Protein AF-A0A915D1R7-F1 (afdb_monomer_lite)

Sequence (169 aa):
MPVKWDIVVLTAGNLKQKKALELQISAEHKQHFKEHYVIRDQPPGVKIGSGGATLNALSFLHNIYGDVLFEKKILVLHSGGYSQRLPHVAALGKLFMLMPSGKTLFEHKLQSYRARVRCKHSPGHGVYVLNDDLKLEMVLQKPSLKLLQERARRPMEKFCASCVPTAIF

Foldseek 3Di:
DQDAFAEEEEEAAADLLLVLVVVVCVPDPCVRYPYYHYHYDPPHPDDLPQVSSVVSVVVVVCVVQPPCQLQGRYEYEYLDPQPPVCVVCSNNTQQQDQDPVRHGVVVVLSVVVSVVQCDDADRGGFYWYQDPVRDIDTDDHDHDPVVVVVVVPDPDDDDPPVPDPPPDD

pLDDT: mean 72.99, std 17.15, range [29.88, 94.5]

Structure (mmCIF, N/CA/C/O backbone):
data_AF-A0A915D1R7-F1
#
_entry.id   AF-A0A915D1R7-F1
#
loop_
_atom_site.group_PDB
_atom_site.id
_atom_site.type_symbol
_atom_site.label_atom_id
_atom_site.label_alt_id
_atom_site.label_comp_id
_atom_site.label_asym_id
_atom_site.label_entity_id
_atom_site.label_seq_id
_atom_site.pdbx_PDB_ins_code
_atom_site.Cartn_x
_atom_site.Cartn_y
_atom_site.Cartn_z
_atom_site.occupancy
_atom_site.B_iso_or_equiv
_atom_site.auth_seq_id
_atom_site.auth_comp_id
_atom_site.auth_asym_id
_atom_site.auth_atom_id
_atom_site.pdbx_PDB_model_num
ATOM 1 N N . MET A 1 1 ? -18.730 10.191 9.175 1.00 40.72 1 MET A N 1
ATOM 2 C CA . MET A 1 1 ? -18.090 8.864 9.354 1.00 40.72 1 MET A CA 1
ATOM 3 C C . MET A 1 1 ? -16.618 8.949 8.973 1.00 40.72 1 MET A C 1
ATOM 5 O O . MET A 1 1 ? -16.315 9.708 8.055 1.00 40.72 1 MET A O 1
ATOM 9 N N . PRO A 1 2 ? -15.692 8.251 9.656 1.00 55.09 2 PRO A N 1
ATOM 10 C CA . PRO A 1 2 ? -14.277 8.328 9.312 1.00 55.09 2 PRO A CA 1
ATOM 11 C C . PRO A 1 2 ? -14.052 7.795 7.893 1.00 55.09 2 PRO A C 1
ATOM 13 O O . PRO A 1 2 ? -14.521 6.718 7.530 1.00 55.09 2 PRO A O 1
ATOM 16 N N . VAL A 1 3 ? -13.351 8.581 7.083 1.00 64.81 3 VAL A N 1
ATOM 17 C CA . VAL A 1 3 ? -13.099 8.302 5.668 1.00 64.81 3 VAL A CA 1
ATOM 18 C C . VAL A 1 3 ? -12.292 7.002 5.530 1.00 64.81 3 VAL A C 1
ATOM 20 O O . VAL A 1 3 ? -11.174 6.906 6.040 1.00 64.81 3 VAL A O 1
ATOM 23 N N . LYS A 1 4 ? -12.850 5.990 4.849 1.00 80.56 4 LYS A N 1
ATOM 24 C CA . LYS A 1 4 ? -12.126 4.750 4.519 1.00 80.56 4 LYS A CA 1
ATOM 25 C C . LYS A 1 4 ? -11.160 4.959 3.352 1.00 80.56 4 LYS A C 1
ATOM 27 O O . LYS A 1 4 ? -11.398 5.812 2.493 1.00 80.56 4 LYS A O 1
ATOM 32 N N . TRP A 1 5 ? -10.080 4.183 3.340 1.00 87.00 5 TRP A N 1
ATOM 33 C CA . TRP A 1 5 ? -9.264 4.015 2.141 1.00 87.00 5 TRP A CA 1
ATOM 34 C C . TRP A 1 5 ? -10.080 3.238 1.110 1.00 87.00 5 TRP A C 1
ATOM 36 O O . TRP A 1 5 ? -10.814 2.320 1.479 1.00 87.00 5 TRP A O 1
ATOM 46 N N . ASP A 1 6 ? -10.003 3.621 -0.158 1.00 90.06 6 ASP A N 1
ATOM 47 C CA . ASP A 1 6 ? -10.685 2.855 -1.199 1.00 90.06 6 ASP A CA 1
ATOM 48 C C . ASP A 1 6 ? -9.862 1.606 -1.512 1.00 90.06 6 ASP A C 1
ATOM 50 O O . ASP A 1 6 ? -10.408 0.508 -1.517 1.00 90.06 6 ASP A O 1
ATOM 54 N N . ILE A 1 7 ? -8.541 1.766 -1.635 1.00 91.88 7 ILE A N 1
ATOM 55 C CA . ILE A 1 7 ? -7.609 0.667 -1.886 1.00 91.88 7 ILE A CA 1
ATOM 56 C C . ILE A 1 7 ? -6.408 0.780 -0.942 1.00 91.88 7 ILE A C 1
ATOM 58 O O . ILE A 1 7 ? -5.844 1.862 -0.762 1.00 91.88 7 ILE A O 1
ATOM 62 N N . VAL A 1 8 ? -5.989 -0.346 -0.365 1.00 91.81 8 VAL A N 1
ATOM 63 C CA . VAL A 1 8 ? -4.689 -0.483 0.308 1.00 91.81 8 VAL A CA 1
ATOM 64 C C . VAL A 1 8 ? -3.840 -1.504 -0.440 1.00 91.81 8 VAL A C 1
ATOM 66 O O . VAL A 1 8 ? -4.261 -2.636 -0.655 1.00 91.81 8 VAL A O 1
ATOM 69 N N . VAL A 1 9 ? -2.627 -1.120 -0.819 1.00 92.81 9 VAL A N 1
ATOM 70 C CA . VAL A 1 9 ? -1.665 -2.011 -1.465 1.00 92.81 9 VAL A CA 1
ATOM 71 C C . VAL A 1 9 ? -0.515 -2.292 -0.517 1.00 92.81 9 VAL A C 1
ATOM 73 O O . VAL A 1 9 ? 0.083 -1.365 0.022 1.00 92.81 9 VAL A O 1
ATOM 76 N N . LEU A 1 10 ? -0.172 -3.566 -0.361 1.00 91.00 10 LEU A N 1
ATOM 77 C CA . LEU A 1 10 ? 1.082 -3.996 0.242 1.00 91.00 10 LEU A CA 1
ATOM 78 C C . LEU A 1 10 ? 2.029 -4.454 -0.868 1.00 91.00 10 LEU A C 1
ATOM 80 O O . LEU A 1 10 ? 1.656 -5.296 -1.684 1.00 91.00 10 LEU A O 1
ATOM 84 N N . THR A 1 11 ? 3.251 -3.930 -0.915 1.00 90.00 11 THR A N 1
ATOM 85 C CA . THR A 1 11 ? 4.273 -4.481 -1.822 1.00 90.00 11 THR A CA 1
ATOM 86 C C . THR A 1 11 ? 5.025 -5.617 -1.135 1.00 90.00 11 THR A C 1
ATOM 88 O O . THR A 1 11 ? 5.122 -5.625 0.088 1.00 90.00 11 THR A O 1
ATOM 91 N N . ALA A 1 12 ? 5.537 -6.586 -1.894 1.00 88.38 12 ALA A N 1
ATOM 92 C CA . ALA A 1 12 ? 6.255 -7.744 -1.368 1.00 88.38 12 ALA A CA 1
ATOM 93 C C . ALA A 1 12 ? 7.478 -8.081 -2.231 1.00 88.38 12 ALA A C 1
ATOM 95 O O . ALA A 1 12 ? 7.377 -8.187 -3.448 1.00 88.38 12 ALA A O 1
ATOM 96 N N . GLY A 1 13 ? 8.622 -8.360 -1.614 1.00 84.31 13 GLY A N 1
ATOM 97 C CA . GLY A 1 13 ? 9.851 -8.693 -2.342 1.00 84.31 13 GLY A CA 1
ATOM 98 C C . GLY A 1 13 ? 9.878 -10.111 -2.922 1.00 84.31 13 GLY A C 1
ATOM 99 O O . GLY A 1 13 ? 10.651 -10.400 -3.831 1.00 84.31 13 GLY A O 1
ATOM 100 N N . ASN A 1 14 ? 9.064 -11.041 -2.407 1.00 85.31 14 ASN A N 1
ATOM 101 C CA . ASN A 1 14 ? 9.031 -12.423 -2.896 1.00 85.31 14 ASN A CA 1
ATOM 102 C C . ASN A 1 14 ? 7.655 -13.094 -2.713 1.00 85.31 14 ASN A C 1
ATOM 104 O O . ASN A 1 14 ? 6.749 -12.550 -2.082 1.00 85.31 14 ASN A O 1
ATOM 108 N N . LEU A 1 15 ? 7.495 -14.300 -3.275 1.00 87.94 15 LEU A N 1
ATOM 109 C CA . LEU A 1 15 ? 6.222 -15.033 -3.245 1.00 87.94 15 LEU A CA 1
ATOM 110 C C . LEU A 1 15 ? 5.825 -15.503 -1.838 1.00 87.94 15 LEU A 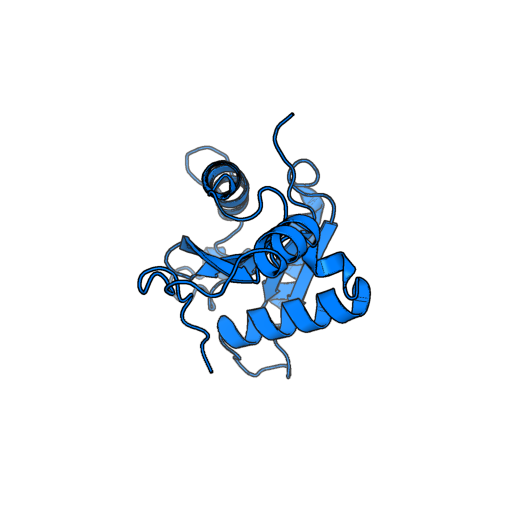C 1
ATOM 112 O O . LEU A 1 15 ? 4.642 -15.487 -1.512 1.00 87.94 15 LEU A O 1
ATOM 116 N N . LYS A 1 16 ? 6.790 -15.915 -1.006 1.00 85.56 16 LYS A N 1
ATOM 117 C CA . LYS A 1 16 ? 6.517 -16.343 0.375 1.00 85.56 16 LYS A CA 1
ATOM 118 C C . LYS A 1 16 ? 5.982 -15.170 1.200 1.00 85.56 16 LYS A C 1
ATOM 120 O O . LYS A 1 16 ? 4.961 -15.307 1.861 1.00 85.56 16 LYS A O 1
ATOM 125 N N . GLN A 1 17 ? 6.625 -14.008 1.085 1.00 84.69 17 GLN A N 1
ATOM 126 C CA . GLN A 1 17 ? 6.204 -12.774 1.742 1.00 84.69 17 GLN A CA 1
ATOM 127 C C . GLN A 1 17 ? 4.832 -12.320 1.241 1.00 84.69 17 GLN A C 1
ATOM 129 O O . GLN A 1 17 ? 3.983 -11.986 2.057 1.00 84.69 17 GLN A O 1
ATOM 134 N N . LYS A 1 18 ? 4.586 -12.366 -0.077 1.00 89.06 18 LYS A N 1
ATOM 135 C CA . LYS A 1 18 ? 3.269 -12.052 -0.643 1.00 89.06 18 LYS A CA 1
ATOM 136 C C . LYS A 1 18 ? 2.164 -12.883 0.022 1.00 89.06 18 LYS A C 1
ATOM 138 O O . LYS A 1 18 ? 1.228 -12.306 0.560 1.00 89.06 18 LYS A O 1
ATOM 143 N N . LYS A 1 19 ? 2.316 -14.211 0.051 1.00 89.25 19 LYS A N 1
ATOM 144 C CA . LYS A 1 19 ? 1.326 -15.123 0.651 1.00 89.25 19 LYS A CA 1
ATOM 145 C C . LYS A 1 19 ? 1.089 -14.842 2.138 1.00 89.25 19 LYS A C 1
ATOM 147 O O . LYS A 1 19 ? -0.050 -14.858 2.588 1.00 89.25 19 LYS A O 1
ATOM 152 N N . ALA A 1 20 ? 2.152 -14.570 2.897 1.00 86.56 20 ALA A N 1
ATOM 153 C CA . ALA A 1 20 ? 2.035 -14.240 4.317 1.00 86.56 20 ALA A CA 1
ATOM 154 C C . ALA A 1 20 ? 1.247 -12.937 4.541 1.00 86.56 20 ALA A C 1
ATOM 156 O O . ALA A 1 20 ? 0.326 -12.906 5.355 1.00 86.56 20 ALA A O 1
ATOM 157 N N . LEU A 1 21 ? 1.561 -11.890 3.771 1.00 87.25 21 LEU A N 1
ATOM 158 C CA . LEU A 1 21 ? 0.868 -10.604 3.853 1.00 87.25 21 LEU A CA 1
ATOM 159 C C . LEU A 1 21 ? -0.604 -10.720 3.433 1.00 87.25 21 LEU A C 1
ATOM 161 O O . LEU A 1 21 ? -1.445 -10.087 4.063 1.00 87.25 21 LEU A O 1
ATOM 165 N N . GLU A 1 22 ? -0.921 -11.525 2.410 1.00 90.00 22 GLU A N 1
ATOM 166 C CA . GLU A 1 22 ? -2.303 -11.791 1.969 1.00 90.00 22 GLU A CA 1
ATOM 167 C C . GLU A 1 22 ? -3.140 -12.416 3.090 1.00 90.00 22 GLU A C 1
ATOM 169 O O . GLU A 1 22 ? -4.258 -11.970 3.351 1.00 90.00 22 GLU A O 1
ATOM 174 N N . LEU A 1 23 ? -2.582 -13.397 3.805 1.00 88.06 23 LEU A N 1
ATOM 175 C CA . LEU A 1 23 ? -3.256 -14.013 4.948 1.00 88.06 23 LEU A CA 1
ATOM 176 C C . LEU A 1 23 ? -3.510 -12.989 6.062 1.00 88.06 23 LEU A C 1
ATOM 178 O O . LEU A 1 23 ? -4.640 -12.870 6.533 1.00 88.06 23 LEU A O 1
ATOM 182 N N . GLN A 1 24 ? -2.502 -12.196 6.429 1.00 86.00 24 GLN A N 1
ATOM 183 C CA . GLN A 1 24 ? -2.615 -11.214 7.515 1.00 86.00 24 GLN A CA 1
ATOM 184 C C . GLN A 1 24 ? -3.623 -10.098 7.215 1.00 86.00 24 GLN A C 1
ATOM 186 O O . GLN A 1 24 ? -4.494 -9.809 8.035 1.00 86.00 24 GLN A O 1
ATOM 191 N N . ILE A 1 25 ? -3.556 -9.483 6.028 1.00 86.56 25 ILE A N 1
ATOM 192 C CA . ILE A 1 25 ? -4.454 -8.371 5.684 1.00 86.56 25 ILE A CA 1
ATOM 193 C C . ILE A 1 25 ? -5.919 -8.819 5.576 1.00 86.56 25 ILE A C 1
ATOM 195 O O . ILE A 1 25 ? -6.826 -8.035 5.872 1.00 86.56 25 ILE A O 1
ATOM 199 N N . SER A 1 26 ? -6.153 -10.080 5.195 1.00 83.81 26 SER A N 1
ATOM 200 C CA . SER A 1 26 ? -7.495 -10.652 5.076 1.00 83.81 26 SER A CA 1
ATOM 201 C C . SER A 1 26 ? -8.174 -10.900 6.430 1.00 83.81 26 SER A C 1
ATOM 203 O O . SER A 1 26 ? -9.401 -10.788 6.519 1.00 83.81 26 SER A O 1
ATOM 205 N N . ALA A 1 27 ? -7.386 -11.187 7.473 1.00 76.81 27 ALA A N 1
ATOM 206 C CA . ALA A 1 27 ? -7.875 -11.636 8.771 1.00 76.81 27 ALA A CA 1
ATOM 207 C C . ALA A 1 27 ? -8.425 -10.503 9.658 1.00 76.81 27 ALA A C 1
ATOM 209 O O . ALA A 1 27 ? -9.390 -10.721 10.384 1.00 76.81 27 ALA A O 1
ATOM 210 N N . GLU A 1 28 ? -7.868 -9.288 9.596 1.00 64.81 28 GLU A N 1
ATOM 211 C CA . GLU A 1 28 ? -8.022 -8.347 10.722 1.00 64.81 28 GLU A CA 1
ATOM 212 C C . GLU A 1 28 ? -8.580 -6.948 10.372 1.00 64.81 28 GLU A C 1
ATOM 214 O O . GLU A 1 28 ? -8.851 -6.152 11.273 1.00 64.81 28 GLU A O 1
ATOM 219 N N . HIS A 1 29 ? -8.770 -6.577 9.094 1.00 68.31 29 HIS A N 1
ATOM 220 C CA . HIS A 1 29 ? -8.728 -5.134 8.765 1.00 68.31 29 HIS A CA 1
ATOM 221 C C . HIS A 1 29 ? -9.792 -4.558 7.805 1.00 68.31 29 HIS A C 1
ATOM 223 O O . HIS A 1 29 ? -9.672 -3.406 7.371 1.00 68.31 29 HIS A O 1
ATOM 229 N N . LYS A 1 30 ? -10.908 -5.261 7.555 1.00 66.94 30 LYS A N 1
ATOM 230 C CA . LYS A 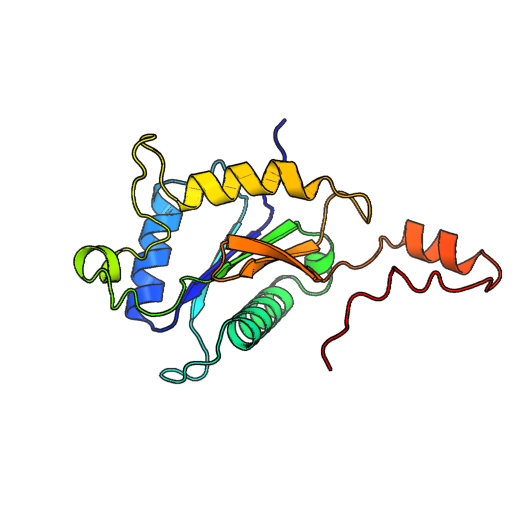1 30 ? -11.992 -4.812 6.636 1.00 66.94 30 LYS A CA 1
ATOM 231 C C . LYS A 1 30 ? -12.687 -3.495 7.034 1.00 66.94 30 LYS A C 1
ATOM 233 O O . LYS A 1 30 ? -13.371 -2.854 6.234 1.00 66.94 30 LYS A O 1
ATOM 238 N N . GLN A 1 31 ? -12.522 -3.043 8.276 1.00 76.38 31 GLN A N 1
ATOM 239 C CA . GLN A 1 31 ? -13.069 -1.759 8.722 1.00 76.38 31 GLN A CA 1
ATOM 240 C C . GLN A 1 31 ? -12.276 -0.540 8.207 1.00 76.38 31 GLN A C 1
ATOM 242 O O . GLN A 1 31 ? -12.802 0.579 8.196 1.00 76.38 31 GLN A O 1
ATOM 247 N N . HIS A 1 32 ? -11.035 -0.721 7.738 1.00 81.00 32 HIS A N 1
ATOM 248 C CA . HIS A 1 32 ? -10.152 0.395 7.388 1.00 81.00 32 HIS A CA 1
ATOM 249 C C . HIS A 1 32 ? -10.096 0.749 5.893 1.00 81.00 32 HIS A C 1
ATOM 251 O O . HIS A 1 32 ? -9.853 1.914 5.543 1.00 81.00 32 HIS A O 1
ATOM 257 N N . PHE A 1 33 ? -10.388 -0.205 5.020 1.00 88.19 33 PHE A N 1
ATOM 258 C CA . PHE A 1 33 ? -10.340 -0.049 3.569 1.00 88.19 33 PHE A CA 1
ATOM 259 C C . PHE A 1 33 ? -11.475 -0.833 2.900 1.00 88.19 33 PHE A C 1
ATOM 261 O O . PHE A 1 33 ? -12.087 -1.680 3.548 1.00 88.19 33 PHE A O 1
ATOM 268 N N . LYS A 1 34 ? -11.798 -0.517 1.640 1.00 89.56 34 LYS A N 1
ATOM 269 C CA . LYS A 1 34 ? -12.796 -1.270 0.860 1.00 89.56 34 LYS A CA 1
ATOM 270 C C . LYS A 1 34 ? -12.155 -2.476 0.177 1.00 89.56 34 LYS A C 1
ATOM 272 O O . LYS A 1 34 ? -12.642 -3.589 0.328 1.00 89.56 34 LYS A O 1
ATOM 277 N N . GLU A 1 35 ? -11.039 -2.246 -0.506 1.00 91.69 35 GLU A N 1
ATOM 278 C CA . GLU A 1 35 ? -10.314 -3.258 -1.273 1.00 91.69 35 GLU A CA 1
ATOM 279 C C . GLU A 1 35 ? -8.835 -3.277 -0.872 1.00 91.69 35 GLU A C 1
ATOM 281 O O . GLU A 1 35 ? -8.298 -2.288 -0.356 1.00 91.69 35 GLU A O 1
ATOM 286 N N . HIS A 1 36 ? -8.172 -4.415 -1.076 1.00 93.12 36 HIS A N 1
ATOM 287 C CA . HIS A 1 36 ? -6.748 -4.551 -0.805 1.00 93.12 36 HIS A CA 1
ATOM 288 C C . HIS A 1 36 ? -6.057 -5.471 -1.803 1.00 93.12 36 HIS A C 1
ATOM 290 O O . HIS A 1 36 ? -6.665 -6.405 -2.319 1.00 93.12 36 HIS A O 1
ATOM 296 N N . TYR A 1 37 ? -4.767 -5.227 -2.020 1.00 94.25 37 TYR A N 1
ATOM 297 C CA . TYR A 1 37 ? -3.927 -6.048 -2.885 1.00 94.25 37 TYR A CA 1
ATOM 298 C C . TYR A 1 37 ? -2.545 -6.245 -2.281 1.00 94.25 37 TYR A C 1
ATOM 300 O O . TYR A 1 37 ? -1.997 -5.340 -1.651 1.00 94.25 37 TYR A O 1
ATOM 308 N N . VAL A 1 38 ? -1.955 -7.413 -2.534 1.00 92.88 38 VAL A N 1
ATOM 309 C CA . VAL A 1 38 ? -0.543 -7.669 -2.247 1.00 92.88 38 VAL A CA 1
ATOM 310 C C . VAL A 1 38 ? 0.191 -7.942 -3.552 1.00 92.88 38 VAL A C 1
ATOM 312 O O . VAL A 1 38 ? -0.079 -8.913 -4.266 1.00 92.88 38 VAL A O 1
ATOM 315 N N . ILE A 1 39 ? 1.130 -7.062 -3.878 1.00 92.88 39 ILE A N 1
ATOM 316 C CA . ILE A 1 39 ? 1.799 -7.039 -5.176 1.00 92.88 39 ILE A CA 1
ATOM 317 C C . ILE A 1 39 ? 3.261 -7.383 -4.964 1.00 92.88 39 ILE A C 1
ATOM 319 O O . ILE A 1 39 ? 3.980 -6.702 -4.239 1.00 92.88 39 ILE A O 1
ATOM 323 N N . ARG A 1 40 ? 3.694 -8.477 -5.591 1.00 91.19 40 ARG A N 1
ATOM 324 C CA . ARG A 1 40 ? 5.093 -8.887 -5.552 1.00 91.19 40 ARG A CA 1
ATOM 325 C C . ARG A 1 40 ? 5.898 -8.097 -6.579 1.00 91.19 40 ARG A C 1
ATOM 327 O O . ARG A 1 40 ? 5.400 -7.863 -7.680 1.00 91.19 40 ARG A O 1
ATOM 334 N N . ASP A 1 41 ? 7.146 -7.803 -6.247 1.00 88.94 41 ASP A N 1
ATOM 335 C CA . ASP A 1 41 ? 8.163 -7.322 -7.175 1.00 88.94 41 ASP A CA 1
ATOM 336 C C . ASP A 1 41 ? 8.228 -8.193 -8.445 1.00 88.94 41 ASP A C 1
ATOM 338 O O . ASP A 1 41 ? 8.067 -9.426 -8.412 1.00 88.94 41 ASP A O 1
ATOM 342 N N . GLN A 1 42 ? 8.425 -7.513 -9.573 1.00 83.56 42 GLN A N 1
ATOM 343 C CA . GLN A 1 42 ? 8.570 -8.093 -10.902 1.00 83.56 42 GLN A CA 1
ATOM 344 C C . GLN A 1 42 ? 9.760 -7.431 -11.606 1.00 83.56 42 GLN A C 1
ATOM 346 O O . GLN A 1 42 ? 9.842 -6.202 -11.579 1.00 83.56 42 GLN A O 1
ATOM 351 N N . PRO A 1 43 ? 10.650 -8.204 -12.255 1.00 83.44 43 PRO A N 1
ATOM 352 C CA . PRO A 1 43 ? 10.638 -9.667 -12.376 1.00 83.44 43 PRO A CA 1
ATOM 353 C C . PRO A 1 43 ? 10.976 -10.402 -11.056 1.00 83.44 43 PRO A C 1
ATOM 355 O O . PRO A 1 43 ? 11.546 -9.809 -10.137 1.00 83.44 43 PRO A O 1
ATOM 358 N N . PRO A 1 44 ? 10.617 -11.695 -10.917 1.00 82.94 44 PRO A N 1
ATOM 359 C CA . PRO A 1 44 ? 10.819 -12.441 -9.677 1.00 82.94 44 PRO A CA 1
ATOM 360 C C . PRO A 1 44 ? 12.306 -12.548 -9.320 1.00 82.94 44 PRO A C 1
ATOM 362 O O . PRO A 1 44 ? 13.123 -12.901 -10.161 1.00 82.94 44 PRO A O 1
ATOM 365 N N . GLY A 1 45 ? 12.648 -12.303 -8.054 1.00 78.12 45 GLY A N 1
ATOM 366 C CA . GLY A 1 45 ? 14.028 -12.420 -7.565 1.00 78.12 45 GLY A CA 1
ATOM 367 C C . GLY A 1 45 ? 14.882 -11.165 -7.762 1.00 78.12 45 GLY A C 1
ATOM 368 O O . GLY A 1 45 ? 15.979 -11.105 -7.214 1.00 78.12 45 GLY A O 1
ATOM 369 N N . VAL A 1 46 ? 14.373 -10.144 -8.458 1.00 83.38 46 VAL A N 1
ATOM 370 C CA . VAL A 1 46 ? 15.036 -8.842 -8.595 1.00 83.38 46 VAL A CA 1
ATOM 371 C C . VAL A 1 46 ? 14.461 -7.858 -7.584 1.00 83.38 46 VAL A C 1
ATOM 373 O O . VAL A 1 46 ? 13.247 -7.702 -7.465 1.00 83.38 46 VAL A O 1
ATOM 376 N N . LYS A 1 47 ? 15.341 -7.165 -6.857 1.00 81.50 47 LYS A N 1
ATOM 377 C CA . LYS A 1 47 ? 14.944 -6.093 -5.943 1.00 81.50 47 LYS A CA 1
ATOM 378 C C . LYS A 1 47 ? 14.785 -4.793 -6.732 1.00 81.50 47 LYS A C 1
ATOM 380 O O . LYS A 1 47 ? 15.777 -4.172 -7.094 1.00 81.50 47 LYS A O 1
ATOM 385 N N . ILE A 1 48 ? 13.541 -4.376 -6.955 1.00 84.94 48 ILE A N 1
ATOM 386 C CA . ILE A 1 48 ? 13.200 -3.198 -7.778 1.00 84.94 48 ILE A CA 1
ATOM 387 C C . ILE A 1 48 ? 13.136 -1.876 -6.992 1.00 84.94 48 ILE A C 1
ATOM 389 O O . ILE A 1 48 ? 12.944 -0.810 -7.572 1.00 84.94 48 ILE A O 1
ATOM 393 N N . GLY A 1 49 ? 13.295 -1.935 -5.665 1.00 83.19 49 GLY A N 1
ATOM 394 C CA . GLY A 1 49 ? 13.205 -0.767 -4.782 1.00 83.19 49 GLY A CA 1
ATOM 395 C C . GLY A 1 49 ? 11.772 -0.248 -4.589 1.00 83.19 49 GLY A C 1
ATOM 396 O O . GLY A 1 49 ? 10.826 -0.753 -5.186 1.00 83.19 49 GLY A O 1
ATOM 397 N N . SER A 1 50 ? 11.596 0.763 -3.733 1.00 82.38 50 SER A N 1
ATOM 398 C CA . SER A 1 50 ? 10.280 1.350 -3.414 1.00 82.38 50 SER A CA 1
ATOM 399 C C . SER A 1 50 ? 9.633 2.049 -4.614 1.00 82.38 50 SER A C 1
ATOM 401 O O . SER A 1 50 ? 8.440 1.873 -4.860 1.00 82.38 50 SER A O 1
ATOM 403 N N . GLY A 1 51 ? 10.422 2.784 -5.405 1.00 83.81 51 GLY A N 1
ATOM 404 C CA . GLY A 1 51 ? 9.955 3.432 -6.634 1.00 83.81 51 GLY A CA 1
ATOM 405 C C . GLY A 1 51 ? 9.448 2.420 -7.664 1.00 83.81 51 GLY A C 1
ATOM 406 O O . GLY A 1 51 ? 8.305 2.513 -8.111 1.00 83.81 51 GLY A O 1
ATOM 407 N N . GLY A 1 52 ? 10.245 1.387 -7.963 1.00 87.69 52 GLY A N 1
ATOM 408 C CA . GLY A 1 52 ? 9.837 0.306 -8.864 1.00 87.69 52 GLY A CA 1
ATOM 409 C C . GLY A 1 52 ? 8.615 -0.457 -8.349 1.00 87.69 52 GLY A C 1
ATOM 410 O O . GLY A 1 52 ? 7.688 -0.731 -9.110 1.00 87.69 52 GLY A O 1
ATOM 411 N N . ALA A 1 53 ? 8.555 -0.732 -7.043 1.00 88.12 53 ALA A N 1
ATOM 412 C CA . ALA A 1 53 ? 7.403 -1.381 -6.425 1.00 88.12 53 ALA A CA 1
ATOM 413 C C . ALA A 1 53 ? 6.132 -0.517 -6.501 1.00 88.12 53 ALA A C 1
ATOM 415 O O . ALA A 1 53 ? 5.042 -1.050 -6.713 1.00 88.12 53 ALA A O 1
ATOM 416 N N . THR A 1 54 ? 6.262 0.809 -6.383 1.00 88.94 54 THR A N 1
ATOM 417 C CA . THR A 1 54 ? 5.156 1.760 -6.572 1.00 88.94 54 THR A CA 1
ATOM 418 C C . THR A 1 54 ? 4.657 1.744 -8.013 1.00 88.94 54 THR A C 1
ATOM 420 O O . THR A 1 54 ? 3.456 1.608 -8.231 1.00 88.94 54 THR A O 1
ATOM 423 N N . LEU A 1 55 ? 5.551 1.826 -9.003 1.00 89.62 55 LEU A N 1
ATOM 424 C CA . LEU A 1 55 ? 5.173 1.792 -10.421 1.00 89.62 55 LEU A CA 1
ATOM 425 C C . LEU A 1 55 ? 4.507 0.468 -10.805 1.00 89.62 55 LEU A C 1
ATOM 427 O O . LEU A 1 55 ? 3.478 0.465 -11.476 1.00 89.62 55 LEU A O 1
ATOM 431 N N . ASN A 1 56 ? 5.047 -0.652 -10.323 1.00 91.25 56 ASN A N 1
ATOM 432 C CA . ASN A 1 56 ? 4.455 -1.972 -10.516 1.00 91.25 56 ASN A CA 1
ATOM 433 C C . ASN A 1 56 ? 3.046 -2.047 -9.901 1.00 91.25 56 ASN A C 1
ATOM 435 O O . ASN A 1 56 ? 2.108 -2.521 -10.540 1.00 91.25 56 ASN A O 1
ATOM 439 N N . ALA A 1 57 ? 2.871 -1.514 -8.687 1.00 92.38 57 ALA A N 1
ATOM 440 C CA . ALA A 1 57 ? 1.566 -1.446 -8.044 1.00 92.38 57 ALA A CA 1
ATOM 441 C C . ALA A 1 57 ? 0.565 -0.593 -8.832 1.00 92.38 57 ALA A C 1
ATOM 443 O O . ALA A 1 57 ? -0.576 -1.004 -9.030 1.00 92.38 57 ALA A O 1
ATOM 444 N N . LEU A 1 58 ? 0.989 0.576 -9.307 1.00 91.19 58 LEU A N 1
ATOM 445 C CA . LEU A 1 58 ? 0.141 1.470 -10.087 1.00 91.19 58 LEU A CA 1
ATOM 446 C C . LEU A 1 58 ? -0.235 0.882 -11.441 1.00 91.19 58 LEU A C 1
ATOM 448 O O . LEU A 1 58 ? -1.400 0.957 -11.810 1.00 91.19 58 LEU A O 1
ATOM 452 N N . SER A 1 59 ? 0.711 0.252 -12.137 1.00 92.50 59 SER A N 1
ATOM 453 C CA . SER A 1 59 ? 0.454 -0.451 -13.396 1.00 92.50 59 SER A CA 1
ATOM 454 C C . SER A 1 59 ? -0.577 -1.566 -13.203 1.00 92.50 59 SER A C 1
ATOM 456 O O . SER A 1 59 ? -1.579 -1.628 -13.914 1.00 92.50 59 SER A O 1
ATOM 458 N N . PHE A 1 60 ? -0.407 -2.385 -12.160 1.00 94.19 60 PHE A N 1
ATOM 459 C CA . PHE A 1 60 ? -1.368 -3.429 -11.808 1.00 94.19 60 PHE A CA 1
ATOM 460 C C . PHE A 1 60 ? -2.767 -2.867 -11.525 1.00 94.19 60 PHE A C 1
ATOM 462 O O . PHE A 1 60 ? -3.752 -3.371 -12.059 1.00 94.19 60 PHE A O 1
ATOM 469 N N . LEU A 1 61 ? -2.870 -1.813 -10.709 1.00 93.50 61 LEU A N 1
ATOM 470 C CA . LEU A 1 61 ? -4.163 -1.212 -10.392 1.00 93.50 61 LEU A CA 1
ATOM 471 C C . LEU A 1 61 ? -4.795 -0.520 -11.608 1.00 93.50 61 LEU A C 1
ATOM 473 O O . LEU A 1 61 ? -6.007 -0.601 -11.789 1.00 93.50 61 LEU A O 1
ATOM 477 N N . HIS A 1 62 ? -3.999 0.134 -12.452 1.00 91.81 62 HIS A N 1
ATOM 478 C CA . HIS A 1 62 ? -4.484 0.768 -13.674 1.00 91.81 62 HIS A CA 1
ATOM 479 C C . HIS A 1 62 ? -5.061 -0.268 -14.645 1.00 91.81 62 HIS A C 1
ATOM 481 O O . HIS A 1 62 ? -6.102 -0.026 -15.243 1.00 91.81 62 HIS A O 1
ATOM 487 N N . ASN A 1 63 ? -4.472 -1.462 -14.728 1.00 94.38 63 ASN A N 1
ATOM 488 C CA . ASN A 1 63 ? -5.024 -2.550 -15.542 1.00 94.38 63 ASN A CA 1
ATOM 489 C C . ASN A 1 63 ? -6.390 -3.054 -15.040 1.00 94.38 63 ASN A C 1
ATOM 491 O O . ASN A 1 63 ? -7.157 -3.601 -15.825 1.00 94.38 63 ASN A O 1
ATOM 495 N N . ILE A 1 64 ? -6.701 -2.881 -13.750 1.00 94.50 64 ILE A N 1
ATOM 496 C CA . ILE A 1 64 ? -7.979 -3.301 -13.153 1.00 94.50 64 ILE A CA 1
ATOM 497 C C . ILE A 1 64 ? -9.031 -2.191 -13.238 1.00 94.50 64 ILE A C 1
ATOM 499 O O . ILE A 1 64 ? -10.186 -2.460 -13.556 1.00 94.50 64 ILE A O 1
ATOM 503 N N . TYR A 1 65 ? -8.654 -0.950 -12.920 1.00 91.06 65 TYR A N 1
ATOM 504 C CA . TYR A 1 65 ? -9.604 0.156 -12.741 1.00 91.06 65 TYR A CA 1
ATOM 505 C C . TYR A 1 65 ? -9.562 1.216 -13.849 1.00 91.06 65 TYR A C 1
ATOM 507 O O . TYR A 1 65 ? -10.426 2.094 -13.864 1.00 91.06 65 TYR A O 1
ATOM 515 N N . GLY A 1 66 ? -8.572 1.182 -14.745 1.00 89.81 66 GLY A N 1
ATOM 516 C CA . GLY A 1 66 ? -8.343 2.219 -15.753 1.00 89.81 66 GLY A CA 1
ATOM 517 C C . GLY A 1 66 ? -8.267 3.619 -15.139 1.00 89.81 66 GLY A C 1
ATOM 518 O O . GLY A 1 66 ? -7.709 3.815 -14.056 1.00 89.81 66 GLY A O 1
ATOM 519 N N . ASP A 1 67 ? -8.908 4.588 -15.791 1.00 85.94 67 ASP A N 1
ATOM 520 C CA . ASP A 1 67 ? -8.942 5.984 -15.340 1.00 85.94 67 ASP A CA 1
ATOM 521 C C . ASP A 1 67 ? -9.683 6.199 -14.009 1.00 85.94 67 ASP A C 1
ATOM 523 O O . ASP A 1 67 ? -9.392 7.155 -13.285 1.00 85.94 67 ASP A O 1
ATOM 527 N N . VAL A 1 68 ? -10.591 5.292 -13.624 1.00 86.31 68 VAL A N 1
ATOM 528 C CA . VAL A 1 68 ? -11.313 5.374 -12.337 1.00 86.31 68 VAL A CA 1
ATOM 529 C C . VAL A 1 68 ? -10.342 5.263 -11.157 1.00 86.31 68 VAL A C 1
ATOM 531 O O . VAL A 1 68 ? -10.649 5.691 -10.043 1.00 86.31 68 VAL A O 1
ATOM 534 N N . LEU A 1 69 ? -9.133 4.736 -11.382 1.00 85.56 69 LEU A N 1
ATOM 535 C CA . LEU A 1 69 ? -8.066 4.703 -10.389 1.00 85.56 69 LEU A CA 1
ATOM 536 C C . LEU A 1 69 ? -7.767 6.089 -9.801 1.00 85.56 69 LEU A C 1
ATOM 538 O O . LEU A 1 69 ? -7.552 6.212 -8.594 1.00 85.56 69 LEU A O 1
ATOM 542 N N . PHE A 1 70 ? -7.790 7.134 -10.633 1.00 81.62 70 PHE A N 1
ATOM 543 C CA . PHE A 1 70 ? -7.445 8.498 -10.226 1.00 81.62 70 PHE A CA 1
ATOM 544 C C . PHE A 1 70 ? -8.481 9.137 -9.295 1.00 81.62 70 PHE A C 1
ATOM 546 O O . PHE A 1 70 ? -8.190 10.153 -8.668 1.00 81.62 70 PHE A O 1
ATOM 553 N N . GLU A 1 71 ? -9.661 8.532 -9.167 1.00 82.81 71 GLU A N 1
ATOM 554 C CA . GLU A 1 71 ? -10.737 8.977 -8.279 1.00 82.81 71 GLU A CA 1
ATOM 555 C C . GLU A 1 71 ? -10.719 8.264 -6.917 1.00 82.81 71 GLU A C 1
ATOM 557 O O . GLU A 1 71 ? -11.530 8.564 -6.041 1.00 82.81 71 GLU A O 1
ATOM 562 N N . LYS A 1 72 ? -9.787 7.327 -6.701 1.00 85.62 72 LYS A N 1
ATOM 563 C CA . LYS A 1 72 ? -9.700 6.524 -5.474 1.00 85.62 72 LYS A CA 1
ATOM 564 C C . LYS A 1 72 ? -8.645 7.071 -4.511 1.00 85.62 72 LYS A C 1
ATOM 566 O O . LYS A 1 72 ? -7.607 7.588 -4.923 1.00 85.62 72 LYS A O 1
ATOM 571 N N . LYS A 1 73 ? -8.868 6.913 -3.200 1.00 86.25 73 LYS A N 1
ATOM 572 C CA . LYS A 1 73 ? -7.807 7.049 -2.182 1.00 86.25 73 LYS A CA 1
ATOM 573 C C . 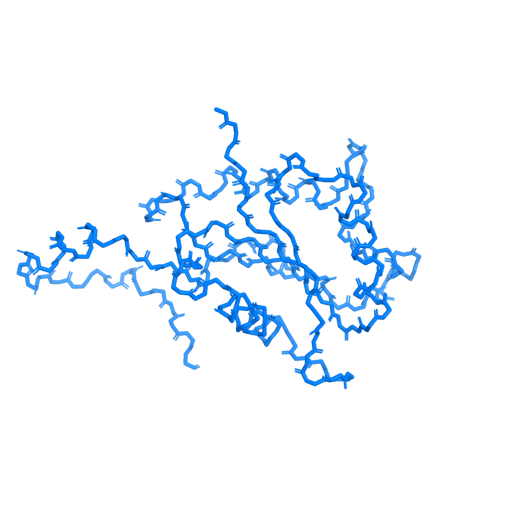LYS A 1 73 ? -7.059 5.738 -2.050 1.00 86.25 73 LYS A C 1
ATOM 575 O O . LYS A 1 73 ? -7.591 4.775 -1.485 1.00 86.25 73 LYS A O 1
ATOM 580 N N . ILE A 1 74 ? -5.823 5.740 -2.523 1.00 89.06 74 ILE A N 1
ATOM 581 C CA . ILE A 1 74 ? -4.973 4.560 -2.582 1.00 89.06 74 ILE A CA 1
ATOM 582 C C . ILE A 1 74 ? -3.806 4.766 -1.627 1.00 89.06 74 ILE A C 1
ATOM 584 O O . ILE A 1 74 ? -3.059 5.734 -1.755 1.00 89.06 74 ILE A O 1
ATOM 588 N N . LEU A 1 75 ? -3.642 3.851 -0.676 1.00 89.25 75 LEU A N 1
ATOM 589 C CA . LEU A 1 75 ? -2.480 3.817 0.205 1.00 89.25 75 LEU A CA 1
ATOM 590 C C . LEU A 1 75 ? -1.576 2.659 -0.202 1.00 89.25 75 LEU A C 1
ATOM 592 O O . LEU A 1 75 ? -1.972 1.502 -0.088 1.00 89.25 75 LEU A O 1
ATOM 596 N N . VAL A 1 76 ? -0.358 2.966 -0.630 1.00 89.88 76 VAL A N 1
ATOM 597 C CA . VAL A 1 76 ? 0.685 1.983 -0.917 1.00 89.88 76 VAL A CA 1
ATOM 598 C C . VAL A 1 76 ? 1.627 1.917 0.278 1.00 89.88 76 VAL A C 1
ATOM 600 O O . VAL A 1 76 ? 2.271 2.900 0.650 1.00 89.88 76 VAL A O 1
ATOM 603 N N . LEU A 1 77 ? 1.701 0.742 0.893 1.00 87.88 77 LEU A N 1
ATOM 604 C CA . LEU A 1 77 ? 2.614 0.444 1.982 1.00 87.88 77 LEU A CA 1
ATOM 605 C C . LEU A 1 77 ? 3.674 -0.522 1.483 1.00 87.88 77 LEU A C 1
ATOM 607 O O . LEU A 1 77 ? 3.396 -1.679 1.158 1.00 87.88 77 LEU A O 1
ATOM 611 N N . HIS A 1 78 ? 4.912 -0.056 1.473 1.00 85.75 78 HIS A N 1
ATOM 612 C CA . HIS A 1 78 ? 6.024 -0.939 1.200 1.00 85.75 78 HIS A CA 1
ATOM 613 C C . HIS A 1 78 ? 6.267 -1.853 2.395 1.00 85.75 78 HIS A C 1
ATOM 615 O O . HIS A 1 78 ? 6.325 -1.396 3.539 1.00 85.75 78 HIS A O 1
ATOM 621 N N . SER A 1 79 ? 6.444 -3.154 2.147 1.00 70.50 79 SER A N 1
ATOM 622 C CA . SER A 1 79 ? 6.781 -4.109 3.211 1.00 70.50 79 SER A CA 1
ATOM 623 C C . SER A 1 79 ? 8.156 -3.858 3.849 1.00 70.50 79 SER A C 1
ATOM 625 O O . SER A 1 79 ? 8.525 -4.567 4.786 1.00 70.50 79 SER A O 1
ATOM 627 N N . GLY A 1 80 ? 8.916 -2.871 3.357 1.00 63.38 80 GLY A N 1
ATOM 628 C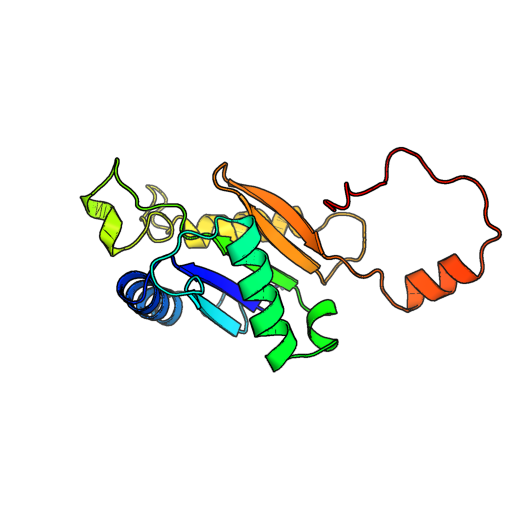 CA . GLY A 1 80 ? 10.325 -2.665 3.669 1.00 63.38 80 GLY A CA 1
ATOM 629 C C . GLY A 1 80 ? 11.185 -3.830 3.171 1.00 63.38 80 GLY A C 1
ATOM 630 O O . GLY A 1 80 ? 10.688 -4.911 2.837 1.00 63.38 80 GLY A O 1
ATOM 631 N N . GLY A 1 81 ? 12.502 -3.626 3.112 1.00 57.81 81 GLY A N 1
ATOM 632 C CA . GLY A 1 81 ? 13.443 -4.727 2.885 1.00 57.81 81 GLY A CA 1
ATOM 633 C C . GLY A 1 81 ? 13.322 -5.819 3.958 1.00 57.81 81 GLY A C 1
ATOM 634 O O . GLY A 1 81 ? 12.741 -5.592 5.024 1.00 57.81 81 GLY A O 1
ATOM 635 N N . TYR A 1 82 ? 13.896 -7.002 3.694 1.00 54.16 82 TYR A N 1
ATOM 636 C CA . TYR A 1 82 ? 14.003 -8.078 4.686 1.00 54.16 82 TYR A CA 1
ATOM 637 C C . TYR A 1 82 ? 14.412 -7.489 6.036 1.00 54.16 82 TYR A C 1
ATOM 639 O O . TYR A 1 82 ? 15.359 -6.703 6.116 1.00 54.16 82 TYR A O 1
ATOM 647 N N . SER A 1 83 ? 13.683 -7.826 7.098 1.00 51.97 83 SER A N 1
ATOM 648 C CA . SER A 1 83 ? 13.978 -7.348 8.451 1.00 51.97 83 SER A CA 1
ATOM 649 C C . SER A 1 83 ? 15.213 -8.065 8.995 1.00 51.97 83 SER A C 1
ATOM 651 O O . SER A 1 83 ? 15.136 -8.798 9.968 1.00 51.97 83 SER A O 1
ATOM 653 N N . GLN A 1 84 ? 16.360 -7.861 8.344 1.00 51.91 84 GLN A N 1
ATOM 654 C CA . GLN A 1 84 ? 17.625 -8.549 8.610 1.00 51.91 84 GLN A CA 1
ATOM 655 C C . GLN A 1 84 ? 18.118 -8.304 10.039 1.00 51.91 84 GLN A C 1
ATOM 657 O O . GLN A 1 84 ? 18.777 -9.156 10.614 1.00 51.91 84 GLN A O 1
ATOM 662 N N . ARG A 1 85 ? 17.739 -7.168 10.638 1.00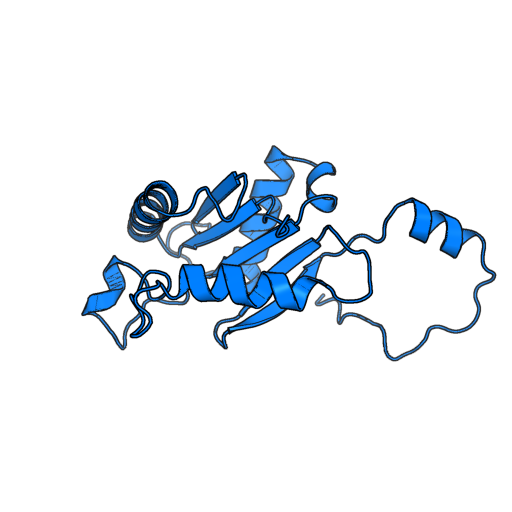 58.47 85 ARG A N 1
ATOM 663 C CA . ARG A 1 85 ? 18.058 -6.825 12.032 1.00 58.47 85 ARG A CA 1
ATOM 664 C C . ARG A 1 85 ? 17.070 -7.385 13.064 1.00 58.47 85 ARG A C 1
ATOM 666 O O . ARG A 1 85 ? 17.336 -7.297 14.253 1.00 58.47 85 ARG A O 1
ATOM 673 N N . LEU A 1 86 ? 15.929 -7.927 12.632 1.00 58.47 86 LEU A N 1
ATOM 674 C CA . LEU A 1 86 ? 14.905 -8.509 13.505 1.00 58.47 86 LEU A CA 1
ATOM 675 C C . LEU A 1 86 ? 14.369 -9.810 12.872 1.00 58.47 86 LEU A C 1
ATOM 677 O O . LEU A 1 86 ? 13.271 -9.825 12.309 1.00 58.47 86 LEU A O 1
ATOM 681 N N . PRO A 1 87 ? 15.142 -10.909 12.930 1.00 55.47 87 PRO A N 1
ATOM 682 C CA . PRO A 1 87 ? 14.797 -12.162 12.256 1.00 55.47 87 PRO A CA 1
ATOM 683 C C . PRO A 1 87 ? 13.481 -12.776 12.756 1.00 55.47 87 PRO A C 1
ATOM 685 O O . PRO A 1 87 ? 12.733 -13.336 11.960 1.00 55.47 87 PRO A O 1
ATOM 688 N N . HIS A 1 88 ? 13.132 -12.589 14.034 1.00 57.75 88 HIS A N 1
ATOM 689 C CA . HIS A 1 88 ? 11.888 -13.111 14.616 1.00 57.75 88 HIS A CA 1
ATOM 690 C C . HIS A 1 88 ? 10.607 -12.460 14.050 1.00 57.75 88 HIS A C 1
ATOM 692 O O . HIS A 1 88 ? 9.537 -13.050 14.131 1.00 57.75 88 HIS A O 1
ATOM 698 N N . VAL A 1 89 ? 10.703 -11.278 13.425 1.00 59.75 89 VAL A N 1
ATOM 699 C CA . VAL A 1 89 ? 9.591 -10.611 12.710 1.00 59.75 89 VAL A CA 1
ATOM 700 C C . VAL A 1 89 ? 9.776 -10.611 11.193 1.00 59.75 89 VAL A C 1
ATOM 702 O O . VAL A 1 89 ? 8.970 -10.032 10.465 1.00 59.75 89 VAL A O 1
ATOM 705 N N . ALA A 1 90 ? 10.800 -11.293 10.673 1.00 57.72 90 ALA A N 1
ATOM 706 C CA . ALA A 1 90 ? 11.026 -11.382 9.234 1.00 57.72 90 ALA A CA 1
ATOM 707 C C . ALA A 1 90 ? 9.910 -12.154 8.505 1.00 57.72 90 ALA A C 1
ATOM 709 O O . ALA A 1 90 ? 9.613 -11.828 7.357 1.00 57.72 90 ALA A O 1
ATOM 710 N N . ALA A 1 91 ? 9.274 -13.127 9.172 1.00 52.94 91 ALA A N 1
ATOM 711 C CA . ALA A 1 91 ? 8.187 -13.930 8.605 1.00 52.94 91 ALA A CA 1
ATOM 712 C C . ALA A 1 91 ? 6.851 -13.168 8.521 1.00 52.94 91 ALA A C 1
ATOM 714 O O . ALA A 1 91 ? 6.163 -13.257 7.509 1.00 52.94 91 ALA A O 1
ATOM 715 N N . LEU A 1 92 ? 6.513 -12.396 9.561 1.00 61.41 92 LEU A N 1
ATOM 716 C CA . LEU A 1 92 ? 5.271 -11.610 9.648 1.00 61.41 92 LEU A CA 1
ATOM 717 C C . LEU A 1 92 ? 5.407 -10.210 9.025 1.00 61.41 92 LEU A C 1
ATOM 719 O O . LEU A 1 92 ? 4.411 -9.545 8.761 1.00 61.41 92 LEU A O 1
ATOM 723 N N . GLY A 1 93 ? 6.641 -9.751 8.798 1.00 67.25 93 GLY A N 1
ATOM 724 C CA . GLY A 1 93 ? 6.947 -8.390 8.376 1.00 67.25 93 GLY A CA 1
ATOM 725 C C . GLY A 1 93 ? 6.764 -7.373 9.508 1.00 67.25 93 GLY A C 1
ATOM 726 O O . GLY A 1 93 ? 5.882 -7.485 10.355 1.00 67.25 93 GLY A O 1
ATOM 727 N N . LYS A 1 94 ? 7.575 -6.308 9.501 1.00 74.88 94 LYS A N 1
ATOM 728 C CA . LYS A 1 94 ? 7.470 -5.200 10.478 1.00 74.88 94 LYS A CA 1
ATOM 729 C C . LYS A 1 94 ? 6.073 -4.584 10.545 1.00 74.88 94 LYS A C 1
ATOM 731 O O . LYS A 1 94 ? 5.708 -3.997 11.555 1.00 74.88 94 LYS A O 1
ATOM 736 N N . LEU A 1 95 ? 5.318 -4.671 9.452 1.00 78.69 95 LEU A N 1
ATOM 737 C CA . LEU A 1 95 ? 4.029 -4.014 9.313 1.00 78.69 95 LEU A CA 1
ATOM 738 C C . LEU A 1 95 ? 2.973 -4.586 10.266 1.00 78.69 95 LEU A C 1
ATOM 740 O O . LEU A 1 95 ? 2.172 -3.824 10.788 1.00 78.69 95 LEU A O 1
ATOM 744 N N . PHE A 1 96 ? 3.016 -5.885 10.552 1.00 80.94 96 PHE A N 1
ATOM 745 C CA . PHE A 1 96 ? 2.042 -6.550 11.421 1.00 80.94 96 PHE A CA 1
ATOM 746 C C . PHE A 1 96 ? 2.573 -6.801 12.838 1.00 80.94 96 PHE A C 1
ATOM 748 O O . PHE A 1 96 ? 1.985 -7.551 13.607 1.00 80.94 96 PHE A O 1
ATOM 755 N N . MET A 1 97 ? 3.680 -6.153 13.211 1.00 80.75 97 MET A N 1
ATOM 756 C CA . MET A 1 97 ? 4.182 -6.189 14.581 1.00 80.75 97 MET A CA 1
ATOM 757 C C . MET A 1 97 ? 3.186 -5.506 15.524 1.00 80.75 97 MET A C 1
ATOM 759 O O . MET A 1 97 ? 2.772 -4.370 15.271 1.00 80.75 97 MET A O 1
ATOM 763 N N . LEU A 1 98 ? 2.842 -6.187 16.618 1.00 82.31 98 LEU A N 1
ATOM 764 C CA . LEU A 1 98 ? 2.066 -5.617 17.714 1.00 82.31 98 LEU A CA 1
ATOM 765 C C . LEU A 1 98 ? 2.896 -4.565 18.452 1.00 82.31 98 LEU A C 1
ATOM 767 O O . LEU A 1 98 ? 4.017 -4.820 18.886 1.00 82.31 98 LEU A O 1
ATOM 771 N N . MET A 1 99 ? 2.326 -3.375 18.597 1.00 81.81 99 MET A N 1
ATOM 772 C CA . MET A 1 99 ? 2.898 -2.285 19.379 1.00 81.81 99 MET A CA 1
ATOM 773 C C . MET A 1 99 ? 2.406 -2.370 20.834 1.00 81.81 99 MET A C 1
ATOM 775 O O . MET A 1 99 ? 1.323 -2.910 21.063 1.00 81.81 99 MET A O 1
ATOM 779 N N . PRO A 1 100 ? 3.091 -1.742 21.813 1.00 82.88 100 PRO A N 1
ATOM 780 C CA . PRO A 1 100 ? 2.654 -1.713 23.221 1.00 82.88 100 PRO A CA 1
ATOM 781 C C . PRO A 1 100 ? 1.212 -1.226 23.434 1.00 82.88 100 PRO A C 1
ATOM 783 O O . PRO A 1 100 ? 0.562 -1.569 24.410 1.00 82.88 100 PRO A O 1
ATOM 786 N N . SER A 1 101 ? 0.682 -0.460 22.480 1.00 81.81 101 SER A N 1
ATOM 787 C CA . SER A 1 101 ? -0.723 -0.042 22.414 1.00 81.81 101 SER A CA 1
ATOM 788 C C . SER A 1 101 ? -1.750 -1.165 22.164 1.00 81.81 101 SER A C 1
ATOM 790 O O . SER A 1 101 ? -2.933 -0.865 22.039 1.00 81.81 101 SER A O 1
ATOM 792 N N . GLY A 1 102 ? -1.317 -2.411 21.951 1.00 83.44 102 GLY A N 1
ATOM 793 C CA . GLY A 1 102 ? -2.175 -3.546 21.578 1.00 83.44 102 GLY A CA 1
ATOM 794 C C . GLY A 1 102 ? -2.614 -3.582 20.107 1.00 83.44 102 GLY A C 1
ATOM 795 O O . GLY A 1 102 ? -3.240 -4.547 19.688 1.00 83.44 102 GLY A O 1
ATOM 796 N N . LYS A 1 103 ? -2.279 -2.556 19.316 1.00 83.50 103 LYS A N 1
ATOM 797 C CA . LYS A 1 103 ? -2.540 -2.469 17.870 1.00 83.50 103 LYS A CA 1
ATOM 798 C C . LYS A 1 103 ? -1.296 -2.778 17.050 1.00 83.50 103 LYS A C 1
ATOM 800 O O . LYS A 1 103 ? -0.177 -2.516 17.499 1.00 83.50 103 LYS A O 1
ATOM 805 N N . THR A 1 104 ? -1.477 -3.253 15.823 1.00 85.06 104 THR A N 1
ATOM 806 C CA . THR A 1 104 ? -0.356 -3.468 14.901 1.00 85.06 104 THR A CA 1
ATOM 807 C C . THR A 1 104 ? 0.177 -2.149 14.335 1.00 85.06 104 THR A C 1
ATOM 809 O O . THR A 1 104 ? -0.524 -1.130 14.269 1.00 85.06 104 THR A O 1
ATOM 812 N N . LEU A 1 105 ? 1.431 -2.147 13.877 1.00 82.19 105 LEU A N 1
ATOM 813 C CA . LEU A 1 105 ? 2.002 -0.996 13.170 1.00 82.19 105 LEU A CA 1
ATOM 814 C C . LEU A 1 105 ? 1.174 -0.627 11.922 1.00 82.19 105 LEU A C 1
ATOM 816 O O . LEU A 1 105 ? 1.035 0.552 11.595 1.00 82.19 105 LEU A O 1
ATOM 820 N N . PHE A 1 106 ? 0.594 -1.616 11.244 1.00 83.50 106 PHE A N 1
ATOM 821 C CA . PHE A 1 106 ? -0.315 -1.443 10.117 1.00 83.50 106 PHE A CA 1
ATOM 822 C C . PHE A 1 106 ? -1.532 -0.595 10.495 1.00 83.50 106 PHE A C 1
ATOM 824 O O . PHE A 1 106 ? -1.840 0.384 9.814 1.00 83.50 106 PHE A O 1
ATOM 831 N N . GLU A 1 107 ? -2.188 -0.912 11.611 1.00 83.44 107 GLU A N 1
ATOM 832 C CA . GLU A 1 107 ? -3.353 -0.165 12.092 1.00 83.44 107 GLU A CA 1
ATOM 833 C C . GLU A 1 107 ? -3.002 1.275 12.458 1.00 83.44 107 GLU A C 1
ATOM 835 O O . GLU A 1 107 ? -3.728 2.206 12.092 1.00 83.44 107 GLU A O 1
ATOM 840 N N . HIS A 1 108 ? -1.863 1.475 13.125 1.00 81.38 108 HIS A N 1
ATOM 841 C CA . HIS A 1 108 ? -1.354 2.813 13.424 1.00 81.38 108 HIS A CA 1
ATOM 842 C C . HIS A 1 108 ? -1.118 3.624 12.157 1.00 81.38 108 HIS A C 1
ATOM 844 O O . HIS A 1 108 ? -1.545 4.776 12.080 1.00 81.38 108 HIS A O 1
ATOM 850 N N . LYS A 1 109 ? -0.511 3.018 11.131 1.00 80.56 109 LYS A N 1
ATOM 851 C CA . LYS A 1 109 ? -0.313 3.655 9.823 1.00 80.56 109 LYS A CA 1
ATOM 852 C C . LYS A 1 109 ? -1.655 4.021 9.189 1.00 80.56 109 LYS A C 1
ATOM 854 O O . LYS A 1 109 ? -1.879 5.182 8.848 1.00 80.56 109 LYS A O 1
ATOM 859 N N . LEU A 1 110 ? -2.591 3.077 9.107 1.00 81.69 110 LEU A N 1
ATOM 860 C CA . LEU A 1 110 ? -3.922 3.323 8.547 1.00 81.69 110 LEU A CA 1
ATOM 861 C C . LEU A 1 110 ? -4.643 4.487 9.242 1.00 81.69 110 LEU A C 1
ATOM 863 O O . LEU A 1 110 ? -5.257 5.315 8.565 1.00 81.69 110 LEU A O 1
ATOM 867 N N . GLN A 1 111 ? -4.573 4.561 10.574 1.00 78.12 111 GLN A N 1
ATOM 868 C CA . GLN A 1 111 ? -5.240 5.592 11.374 1.00 78.12 111 GLN A CA 1
ATOM 869 C C . GLN A 1 111 ? -4.526 6.948 11.288 1.00 78.12 111 GLN A C 1
ATOM 871 O O . GLN A 1 111 ? -5.177 7.966 11.047 1.00 78.12 111 GLN A O 1
ATOM 876 N N . SER A 1 112 ? -3.199 6.969 11.419 1.00 75.31 112 SER A N 1
ATOM 877 C CA . SER A 1 112 ? -2.399 8.198 11.420 1.00 75.31 112 SER A CA 1
ATOM 878 C C . SER A 1 112 ? -2.510 8.957 10.095 1.00 75.31 112 SER A C 1
ATOM 880 O O . SER A 1 112 ? -2.699 10.176 10.073 1.00 75.31 112 SER A O 1
ATOM 882 N N . TYR A 1 113 ? -2.464 8.244 8.967 1.00 71.38 113 TYR A N 1
ATOM 883 C CA . TYR A 1 113 ? -2.471 8.897 7.658 1.00 71.38 113 TYR A CA 1
ATOM 884 C C . TYR A 1 113 ? -3.858 9.364 7.223 1.00 71.38 113 TYR A C 1
ATOM 886 O O . TYR A 1 113 ? -3.960 10.382 6.544 1.00 71.38 113 TYR A O 1
ATOM 894 N N . ARG A 1 114 ? -4.938 8.742 7.712 1.00 70.88 114 ARG A N 1
ATOM 895 C CA . ARG A 1 114 ? -6.302 9.270 7.519 1.00 70.88 114 ARG A CA 1
ATOM 896 C C . ARG A 1 114 ? -6.460 10.706 8.020 1.00 70.88 114 ARG A C 1
ATOM 898 O O . ARG A 1 114 ? -7.204 11.481 7.424 1.00 70.88 114 ARG A O 1
ATOM 905 N N . ALA A 1 115 ? -5.780 11.072 9.107 1.00 65.31 115 ALA A N 1
ATOM 906 C CA . ALA A 1 115 ? -5.813 12.438 9.621 1.00 65.31 115 ALA A CA 1
ATOM 907 C C . ALA A 1 115 ? -5.015 13.412 8.733 1.00 65.31 115 ALA A C 1
ATOM 909 O O . ALA A 1 115 ? -5.459 14.538 8.520 1.00 65.31 115 ALA A O 1
ATOM 910 N N . ARG A 1 116 ? -3.883 12.964 8.171 1.00 64.69 116 ARG A N 1
ATOM 911 C CA . ARG A 1 116 ? -2.957 13.781 7.360 1.00 64.69 116 ARG A CA 1
ATOM 912 C C . ARG A 1 116 ? -3.402 14.002 5.912 1.00 64.69 116 ARG A C 1
ATOM 914 O O . ARG A 1 116 ? -3.071 15.023 5.321 1.00 64.69 116 ARG A O 1
ATOM 921 N N . VAL A 1 117 ? -4.193 13.089 5.354 1.00 61.41 117 VAL A N 1
ATOM 922 C CA . VAL A 1 117 ? -4.703 13.142 3.967 1.00 61.41 117 VAL A CA 1
ATOM 923 C C . VAL A 1 117 ? -5.736 14.262 3.741 1.00 61.41 117 VAL A C 1
ATOM 925 O O . VAL A 1 117 ? -6.141 14.519 2.613 1.00 61.41 117 VAL A O 1
ATOM 928 N N . ARG A 1 118 ? -6.114 15.021 4.778 1.00 56.69 118 ARG A N 1
ATOM 929 C CA . ARG A 1 118 ? -6.994 16.202 4.663 1.00 56.69 118 ARG A CA 1
ATOM 930 C C . ARG A 1 118 ? -6.316 17.443 4.039 1.00 56.69 118 ARG A C 1
ATOM 932 O O . ARG A 1 118 ? -6.818 18.550 4.209 1.00 56.69 118 ARG A O 1
ATOM 939 N N . CYS A 1 119 ? -5.170 17.294 3.369 1.00 45.06 119 CYS A N 1
ATOM 940 C CA . CYS A 1 119 ? -4.403 18.413 2.811 1.00 45.06 119 CYS A CA 1
ATOM 941 C C . CYS A 1 119 ? -5.046 19.009 1.534 1.00 45.06 119 CYS A C 1
ATOM 943 O O . CYS A 1 119 ? -5.738 18.324 0.789 1.00 45.06 119 CYS A O 1
ATOM 945 N N . LYS A 1 120 ? -4.811 20.312 1.316 1.00 45.50 120 LYS A N 1
ATOM 946 C CA . LYS A 1 120 ? -5.624 21.309 0.581 1.00 45.50 120 LYS A CA 1
ATOM 947 C C . LYS A 1 120 ? -5.781 21.164 -0.941 1.00 45.50 120 LYS A C 1
ATOM 949 O O . LYS A 1 120 ? -6.533 21.940 -1.524 1.00 45.50 120 LYS A O 1
ATOM 954 N N . HIS A 1 121 ? -5.121 20.220 -1.596 1.00 45.62 121 HIS A N 1
ATOM 955 C CA . HIS A 1 121 ? -5.288 20.015 -3.035 1.00 45.62 121 HIS A CA 1
ATOM 956 C C . HIS A 1 121 ? -6.062 18.713 -3.235 1.00 45.62 121 HIS A C 1
ATOM 958 O O . HIS A 1 121 ? -5.687 17.694 -2.676 1.00 45.62 121 HIS A O 1
ATOM 964 N N . SER A 1 122 ? -7.211 18.809 -3.908 1.00 51.53 122 SER A N 1
ATOM 965 C CA . SER A 1 122 ? -8.213 17.765 -4.187 1.00 51.53 122 SER A CA 1
ATOM 966 C C . SER A 1 122 ? -8.540 16.786 -3.039 1.00 51.53 122 SER A C 1
ATOM 968 O O . SER A 1 122 ? -8.018 15.667 -2.995 1.00 51.53 122 SER A O 1
ATOM 970 N N . PRO A 1 123 ? -9.450 17.163 -2.121 1.00 58.16 123 PRO A N 1
ATOM 971 C CA . PRO A 1 123 ? -9.881 16.282 -1.045 1.00 58.16 123 PRO A CA 1
ATOM 972 C C . PRO A 1 123 ? -10.637 15.076 -1.616 1.00 58.16 123 PRO A C 1
ATOM 974 O O . PRO A 1 123 ? -11.712 15.225 -2.187 1.00 58.16 123 PRO A O 1
ATOM 977 N N . GLY A 1 124 ? -10.097 13.873 -1.419 1.00 63.31 124 GLY A N 1
ATOM 978 C CA . GLY A 1 124 ? -10.859 12.636 -1.613 1.00 63.31 124 GLY A CA 1
ATOM 979 C C . GLY A 1 124 ? -10.292 11.620 -2.597 1.00 63.31 124 GLY A C 1
ATOM 980 O O . GLY A 1 124 ? -10.851 10.530 -2.649 1.00 63.31 124 GLY A O 1
ATOM 981 N N . HIS A 1 125 ? -9.189 11.911 -3.293 1.00 71.00 125 HIS A N 1
ATOM 982 C CA . HIS A 1 125 ? -8.535 10.963 -4.203 1.00 71.00 125 HIS A CA 1
ATOM 983 C C . HIS A 1 125 ? -7.018 11.201 -4.309 1.00 71.00 125 HIS A C 1
ATOM 985 O O . HIS A 1 125 ? -6.539 12.324 -4.109 1.00 71.00 125 HIS A O 1
ATOM 991 N N . GLY A 1 126 ? -6.268 10.154 -4.644 1.00 77.50 126 GLY A N 1
ATOM 992 C CA . GLY A 1 126 ? -4.824 10.220 -4.853 1.00 77.50 126 GLY A CA 1
ATOM 993 C C . GLY A 1 126 ? -4.093 8.964 -4.389 1.00 77.50 126 GLY A C 1
ATOM 994 O O . GLY A 1 126 ? -4.631 8.143 -3.638 1.00 77.50 126 GLY A O 1
ATOM 995 N N . VAL A 1 127 ? -2.844 8.847 -4.834 1.00 80.81 127 VAL A N 1
ATOM 996 C CA . VAL A 1 127 ? -1.922 7.778 -4.444 1.00 80.81 127 VAL A CA 1
ATOM 997 C C . VAL A 1 127 ? -0.967 8.312 -3.390 1.00 80.81 127 VAL A C 1
ATOM 999 O O . VAL A 1 127 ? -0.207 9.256 -3.631 1.00 80.81 127 VAL A O 1
ATOM 1002 N N . TYR A 1 128 ? -0.989 7.663 -2.235 1.00 82.00 128 TYR A N 1
ATOM 1003 C CA . TYR A 1 128 ? -0.132 7.963 -1.103 1.00 82.00 128 TYR A CA 1
ATOM 1004 C C . TYR A 1 128 ? 0.824 6.801 -0.894 1.00 82.00 128 TYR A C 1
ATOM 1006 O O . TYR A 1 128 ? 0.392 5.660 -0.727 1.00 82.00 128 TYR A O 1
ATOM 1014 N N . VAL A 1 129 ? 2.114 7.095 -0.897 1.00 78.50 129 VAL A N 1
ATOM 1015 C CA . VAL A 1 129 ? 3.184 6.131 -0.689 1.00 78.50 129 VAL A CA 1
ATOM 1016 C C . VAL A 1 129 ? 3.792 6.372 0.678 1.00 78.50 129 VAL A C 1
ATOM 1018 O O . VAL A 1 129 ? 3.999 7.509 1.102 1.00 78.50 129 VAL A O 1
ATOM 1021 N N . LEU A 1 130 ? 4.057 5.286 1.391 1.00 72.69 130 LEU A N 1
ATOM 1022 C CA . LEU A 1 130 ? 4.801 5.346 2.632 1.00 72.69 130 LEU A CA 1
ATOM 1023 C C . LEU A 1 130 ? 6.252 4.945 2.390 1.00 72.69 130 LEU A C 1
ATOM 1025 O O . LEU A 1 130 ? 6.515 3.797 2.024 1.00 72.69 130 LEU A O 1
ATOM 1029 N N . ASN A 1 131 ? 7.177 5.868 2.643 1.00 66.62 131 ASN A N 1
ATOM 1030 C CA . ASN A 1 131 ? 8.601 5.567 2.564 1.00 66.62 131 ASN A CA 1
ATOM 1031 C C . ASN A 1 131 ? 9.094 4.793 3.808 1.00 66.62 131 ASN A C 1
ATOM 1033 O O . ASN A 1 131 ? 8.373 4.627 4.800 1.00 66.62 131 ASN A O 1
ATOM 1037 N N . ASP A 1 132 ? 10.331 4.294 3.750 1.00 61.84 132 ASP A N 1
ATOM 1038 C CA . ASP A 1 132 ? 10.925 3.486 4.826 1.00 61.84 132 ASP A CA 1
ATOM 1039 C C . ASP A 1 132 ? 11.081 4.267 6.149 1.00 61.84 132 ASP A C 1
ATOM 1041 O O . ASP A 1 132 ? 11.002 3.668 7.224 1.00 61.84 132 ASP A O 1
ATOM 1045 N N . ASP A 1 133 ? 11.190 5.599 6.078 1.00 64.12 133 ASP A N 1
ATOM 1046 C CA . ASP A 1 133 ? 11.229 6.519 7.228 1.00 64.12 133 ASP A CA 1
ATOM 1047 C C . ASP A 1 133 ? 9.839 6.823 7.812 1.00 64.12 133 ASP A C 1
ATOM 1049 O O . ASP A 1 133 ? 9.687 7.693 8.672 1.00 64.12 133 ASP A O 1
ATOM 1053 N N . LEU A 1 134 ? 8.799 6.123 7.348 1.00 62.28 134 LEU A N 1
ATOM 1054 C CA . LEU A 1 134 ? 7.411 6.300 7.776 1.00 62.28 134 LEU A CA 1
ATOM 1055 C C . LEU A 1 134 ? 6.829 7.689 7.451 1.00 62.28 134 LEU A C 1
ATOM 1057 O O . LEU A 1 134 ? 5.813 8.096 8.035 1.00 62.28 134 LEU A O 1
ATOM 1061 N N . LYS A 1 135 ? 7.426 8.413 6.500 1.00 65.00 135 LYS A N 1
ATOM 1062 C CA . LYS A 1 135 ? 6.886 9.671 5.979 1.00 65.00 135 LYS A CA 1
ATOM 1063 C C . LYS A 1 135 ? 5.918 9.377 4.836 1.00 65.00 135 LYS A C 1
ATOM 1065 O O . LYS A 1 135 ? 6.187 8.558 3.958 1.00 65.00 135 LYS A O 1
ATOM 1070 N N . LEU A 1 136 ? 4.763 10.036 4.891 1.00 67.50 136 LEU A N 1
ATOM 1071 C CA . LEU A 1 136 ? 3.736 9.947 3.859 1.00 67.50 136 LEU A CA 1
ATOM 1072 C C . LEU A 1 136 ? 4.119 10.865 2.698 1.00 67.50 136 LEU A C 1
ATOM 1074 O O . LEU A 1 136 ? 4.145 12.083 2.870 1.00 67.50 136 LEU A O 1
ATOM 1078 N N . GLU A 1 137 ? 4.359 10.284 1.533 1.00 71.62 137 GLU A N 1
ATOM 1079 C CA . GLU A 1 137 ? 4.616 10.996 0.286 1.00 71.62 137 GLU A CA 1
ATOM 1080 C C . GLU A 1 137 ? 3.401 10.850 -0.637 1.00 71.62 137 GLU A C 1
ATOM 1082 O O . GLU A 1 137 ? 2.815 9.776 -0.768 1.00 71.62 137 GLU A O 1
ATOM 1087 N N . MET A 1 138 ? 2.967 11.948 -1.252 1.00 70.25 138 MET A N 1
ATOM 1088 C CA . MET A 1 138 ? 1.906 11.920 -2.258 1.00 70.25 138 MET A CA 1
ATOM 1089 C C . MET A 1 138 ? 2.566 11.847 -3.630 1.00 70.25 138 MET A C 1
ATOM 1091 O O . MET A 1 138 ? 3.328 12.743 -3.979 1.00 70.25 138 MET A O 1
ATOM 1095 N N . VAL A 1 139 ? 2.278 10.791 -4.392 1.00 65.31 139 VAL A N 1
ATOM 1096 C CA . VAL A 1 139 ? 2.981 10.522 -5.660 1.00 65.31 139 VAL A CA 1
ATOM 1097 C C . VAL A 1 139 ? 2.117 10.845 -6.872 1.00 65.31 139 VAL A C 1
ATOM 1099 O O . VAL A 1 139 ? 2.628 11.328 -7.875 1.00 65.31 139 VAL A O 1
ATOM 1102 N N . LEU A 1 140 ? 0.799 10.640 -6.790 1.00 65.69 140 LEU A N 1
ATOM 1103 C CA . LEU A 1 140 ? -0.112 10.973 -7.885 1.00 65.69 140 LEU A CA 1
ATOM 1104 C C . LEU A 1 140 ? -1.380 11.632 -7.366 1.00 65.69 140 LEU A C 1
ATOM 1106 O O . LEU A 1 140 ? -2.123 11.057 -6.566 1.00 65.69 140 LEU A O 1
ATOM 1110 N N . GLN A 1 141 ? -1.651 12.822 -7.891 1.00 67.06 141 GLN A N 1
ATOM 1111 C CA . GLN A 1 141 ? -2.906 13.517 -7.690 1.00 67.06 141 GLN A CA 1
ATOM 1112 C C . GLN A 1 141 ? -3.333 14.187 -8.992 1.00 67.06 141 GLN A C 1
ATOM 1114 O O . GLN A 1 141 ? -2.751 15.184 -9.417 1.00 67.06 141 GLN A O 1
ATOM 1119 N N . LYS A 1 142 ? -4.388 13.653 -9.613 1.00 63.56 142 LYS A N 1
ATOM 1120 C CA . LYS A 1 142 ? -5.054 14.337 -10.717 1.00 63.56 142 LYS A CA 1
ATOM 1121 C C . LYS A 1 142 ? -5.947 15.428 -10.116 1.00 63.56 142 LYS A C 1
ATOM 1123 O O . LYS A 1 142 ? -6.745 15.123 -9.235 1.00 63.56 142 LYS A O 1
ATOM 1128 N N . PRO A 1 143 ? -5.813 16.704 -10.496 1.00 62.91 143 PRO A N 1
ATOM 1129 C CA . PRO A 1 143 ? -6.796 17.708 -10.109 1.00 62.91 143 PRO A CA 1
ATOM 1130 C C . PRO A 1 143 ? -8.169 17.334 -10.681 1.00 62.91 143 PRO A C 1
ATOM 1132 O O . PRO A 1 143 ? -8.256 16.793 -11.784 1.00 62.91 143 PRO A O 1
ATOM 1135 N N . SER A 1 144 ? -9.239 17.601 -9.929 1.00 61.25 144 SER A N 1
ATOM 1136 C CA . SER A 1 144 ? -10.592 17.261 -10.378 1.00 61.25 144 SER A CA 1
ATOM 1137 C C . SER A 1 144 ? -10.925 17.965 -11.698 1.00 61.25 144 SER A C 1
ATOM 1139 O O . SER A 1 144 ? -10.441 19.069 -11.961 1.00 61.25 144 SER A O 1
ATOM 1141 N N . LEU A 1 145 ? -11.778 17.354 -12.529 1.00 58.12 145 LEU A N 1
ATOM 1142 C CA . LEU A 1 145 ? -12.173 17.930 -13.822 1.00 58.12 145 LEU A CA 1
ATOM 1143 C C . LEU A 1 145 ? -12.737 19.353 -13.664 1.00 58.12 145 LEU A C 1
ATOM 1145 O O . LEU A 1 145 ? -12.409 20.231 -14.453 1.00 58.12 145 LEU A O 1
ATOM 1149 N N . LYS A 1 146 ? -13.500 19.602 -12.591 1.00 59.38 146 LYS A N 1
ATOM 1150 C CA . LYS A 1 146 ? -14.005 20.938 -12.237 1.00 59.38 146 LYS A CA 1
ATOM 1151 C C . LYS A 1 146 ? -12.873 21.931 -11.964 1.00 59.38 146 LYS A C 1
ATOM 1153 O O . LYS A 1 146 ? -12.879 23.019 -12.525 1.00 59.38 146 LYS A O 1
ATOM 1158 N N . LEU A 1 147 ? -11.862 21.539 -11.182 1.00 64.69 147 LEU A N 1
ATOM 1159 C CA . LEU A 1 147 ? -10.697 22.384 -10.895 1.00 64.69 147 LEU A CA 1
ATOM 1160 C C . LEU A 1 147 ? -9.880 22.675 -12.164 1.00 64.69 147 LEU A C 1
ATOM 1162 O O . LEU A 1 147 ? -9.366 23.778 -12.336 1.00 64.69 147 LEU A O 1
ATOM 1166 N N . LEU A 1 148 ? -9.753 21.685 -13.052 1.00 64.50 148 LEU A N 1
ATOM 1167 C CA . LEU A 1 148 ? -9.095 21.844 -14.348 1.00 64.50 148 LEU A CA 1
ATOM 1168 C C . LEU A 1 148 ? -9.865 22.809 -15.254 1.00 64.50 148 LEU A C 1
ATOM 1170 O O . LEU A 1 148 ? -9.257 23.706 -15.827 1.00 64.50 148 LEU A O 1
ATOM 1174 N N . GLN A 1 149 ? -11.190 22.682 -15.329 1.00 67.38 149 GLN A N 1
ATOM 1175 C CA . GLN A 1 149 ? -12.058 23.572 -16.107 1.00 67.38 149 GLN A CA 1
ATOM 1176 C C . GLN A 1 149 ? -12.064 25.008 -15.556 1.00 67.38 149 GLN A C 1
ATOM 1178 O O . GLN A 1 149 ? -12.001 25.964 -16.324 1.00 67.38 149 GLN A O 1
ATOM 1183 N N . GLU A 1 150 ? -12.076 25.180 -14.233 1.00 68.06 150 GLU A N 1
ATOM 1184 C CA . GLU A 1 150 ? -11.964 26.489 -13.572 1.00 68.06 150 GLU A CA 1
ATOM 1185 C C . GLU A 1 150 ? -10.586 27.138 -13.773 1.00 68.06 150 GLU A C 1
ATOM 1187 O O . GLU A 1 150 ? -10.482 28.360 -13.879 1.00 68.06 150 GLU A O 1
ATOM 1192 N N . ARG A 1 151 ? -9.511 26.340 -13.832 1.00 62.84 151 ARG A N 1
ATOM 1193 C CA . ARG A 1 151 ? -8.152 26.828 -14.122 1.00 62.84 151 ARG A CA 1
ATOM 1194 C C . ARG A 1 151 ? -7.951 27.148 -15.599 1.00 62.84 151 ARG A C 1
ATOM 1196 O O . ARG A 1 151 ? -7.328 28.159 -15.891 1.00 62.84 151 ARG A O 1
ATOM 1203 N N . ALA A 1 152 ? -8.521 26.357 -16.506 1.00 60.50 152 ALA A N 1
ATOM 1204 C CA . ALA A 1 152 ? -8.480 26.611 -17.947 1.00 60.50 152 ALA A CA 1
ATOM 1205 C C . ALA A 1 152 ? -9.213 27.905 -18.351 1.00 60.50 152 ALA A C 1
ATOM 1207 O O . ALA A 1 152 ? -8.933 28.467 -19.403 1.00 60.50 152 ALA A O 1
ATOM 1208 N N . ARG A 1 153 ? -10.134 28.396 -17.509 1.00 61.06 153 ARG A N 1
ATOM 1209 C CA . ARG A 1 153 ? -10.840 29.675 -17.697 1.00 61.06 153 ARG A CA 1
ATOM 1210 C C . ARG A 1 153 ? -10.082 30.901 -17.173 1.00 61.06 153 ARG A C 1
ATOM 1212 O O . ARG A 1 153 ? -10.558 32.014 -17.378 1.00 61.06 153 ARG A O 1
ATOM 1219 N N . ARG A 1 154 ? -8.942 30.737 -16.489 1.00 53.12 154 ARG A N 1
ATOM 1220 C CA . ARG A 1 154 ? -8.128 31.866 -16.010 1.00 53.12 154 ARG A CA 1
ATOM 1221 C C . ARG A 1 154 ? -7.017 32.205 -17.014 1.00 53.12 154 ARG A C 1
ATOM 1223 O O . ARG A 1 154 ? -6.361 31.284 -17.495 1.00 53.12 154 ARG A O 1
ATOM 1230 N N . PRO A 1 155 ? -6.770 33.497 -17.307 1.00 46.84 155 PRO A N 1
ATOM 1231 C CA . PRO A 1 155 ? -5.604 33.894 -18.085 1.00 46.84 155 PRO A CA 1
ATOM 1232 C C . PRO A 1 155 ? -4.314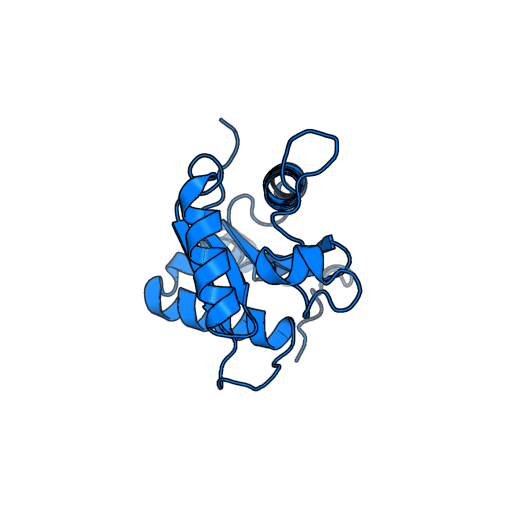 33.488 -17.360 1.00 46.84 155 PRO A C 1
ATOM 1234 O O . PRO A 1 155 ? -4.263 33.421 -16.130 1.00 46.84 155 PRO A O 1
ATOM 1237 N N . MET A 1 156 ? -3.293 33.160 -18.151 1.00 44.66 156 MET A N 1
ATOM 1238 C CA . MET A 1 156 ? -2.041 32.529 -17.730 1.00 44.66 156 MET A CA 1
ATOM 1239 C C . MET A 1 156 ? -1.142 33.499 -16.941 1.00 44.66 156 MET A C 1
ATOM 1241 O O . MET A 1 156 ? -0.098 33.919 -17.426 1.00 44.66 156 MET A O 1
ATOM 1245 N N . GLU A 1 157 ? -1.526 33.871 -15.719 1.00 42.97 157 GLU A N 1
ATOM 1246 C CA . GLU A 1 157 ? -0.686 34.697 -14.847 1.00 42.97 157 GLU A CA 1
ATOM 1247 C C . GLU A 1 157 ? 0.029 33.879 -13.762 1.00 42.97 157 GLU A C 1
ATOM 1249 O O . GLU A 1 157 ? -0.580 33.232 -12.912 1.00 42.97 157 GLU A O 1
ATOM 1254 N N . LYS A 1 158 ? 1.364 33.959 -13.853 1.00 39.69 158 LYS A N 1
ATOM 1255 C CA . LYS A 1 158 ? 2.431 33.644 -12.888 1.00 39.69 158 LYS A CA 1
ATOM 1256 C C . LYS A 1 158 ? 2.283 32.334 -12.108 1.00 39.69 158 LYS A C 1
ATOM 1258 O O . LYS A 1 158 ? 1.690 32.259 -11.034 1.00 39.69 158 LYS A O 1
ATOM 1263 N N . PHE A 1 159 ? 2.985 31.321 -12.620 1.00 39.97 159 PHE A N 1
ATOM 1264 C CA . PHE A 1 159 ? 3.397 30.133 -11.874 1.00 39.97 159 PHE A CA 1
ATOM 1265 C C . PHE A 1 159 ? 3.962 30.524 -10.500 1.00 39.97 159 PHE A C 1
ATOM 1267 O O . PHE A 1 159 ? 4.976 31.213 -10.398 1.00 39.97 159 PHE A O 1
ATOM 1274 N N . CYS A 1 160 ? 3.313 30.058 -9.433 1.00 33.66 160 CYS A N 1
ATOM 1275 C CA . CYS A 1 160 ? 3.881 30.108 -8.096 1.00 33.66 160 CYS A CA 1
ATOM 1276 C C . CYS A 1 160 ? 5.001 29.059 -8.027 1.00 33.66 160 CYS A C 1
ATOM 1278 O O . CYS A 1 160 ? 4.734 27.856 -8.033 1.00 33.66 160 CYS A O 1
ATOM 1280 N N . ALA A 1 161 ? 6.253 29.519 -7.993 1.00 38.66 161 ALA A N 1
ATOM 1281 C CA . ALA A 1 161 ? 7.458 28.686 -8.000 1.00 38.66 161 ALA A CA 1
ATOM 1282 C C . ALA A 1 161 ? 7.593 27.735 -6.788 1.00 38.66 161 ALA A C 1
ATOM 1284 O O . ALA A 1 161 ? 8.511 26.925 -6.744 1.00 38.66 161 ALA A O 1
ATOM 1285 N N . SER A 1 162 ? 6.681 27.792 -5.813 1.00 36.09 162 SER A N 1
ATOM 1286 C CA . SER A 1 162 ? 6.661 26.907 -4.641 1.00 36.09 162 SER A CA 1
ATOM 1287 C C . SER A 1 162 ? 5.850 25.618 -4.830 1.00 36.09 162 SER A C 1
ATOM 1289 O O . SER A 1 162 ? 5.818 24.787 -3.925 1.00 36.09 162 SER A O 1
ATOM 1291 N N . CYS A 1 163 ? 5.199 25.432 -5.985 1.00 35.16 163 CYS A N 1
ATOM 1292 C CA . CYS A 1 163 ? 4.253 24.336 -6.232 1.00 35.16 163 CYS A CA 1
ATOM 1293 C C . CYS A 1 163 ? 4.589 23.509 -7.482 1.00 35.16 163 CYS A C 1
ATOM 1295 O O . CYS A 1 163 ? 3.685 23.064 -8.191 1.00 35.16 163 CYS A O 1
ATOM 1297 N N . VAL A 1 164 ? 5.873 23.282 -7.756 1.00 32.53 164 VAL A N 1
ATOM 1298 C CA . VAL A 1 164 ? 6.279 22.174 -8.626 1.00 32.53 164 VAL A CA 1
ATOM 1299 C C . VAL A 1 164 ? 6.402 20.949 -7.715 1.00 32.53 164 VAL A C 1
ATOM 1301 O O . VAL A 1 164 ? 7.324 20.915 -6.900 1.00 32.53 164 VAL A O 1
ATOM 1304 N N . PRO A 1 165 ? 5.497 19.951 -7.772 1.00 35.88 165 PRO A N 1
ATOM 1305 C CA . PRO A 1 165 ? 5.886 18.638 -7.293 1.00 35.88 165 PRO A CA 1
ATOM 1306 C C . PRO A 1 165 ? 7.051 18.239 -8.184 1.00 35.88 165 PRO A C 1
ATOM 1308 O O . PRO A 1 165 ? 6.908 18.278 -9.405 1.00 35.88 165 PRO A O 1
ATOM 1311 N N . THR A 1 166 ? 8.205 17.952 -7.590 1.00 29.97 166 THR A N 1
ATOM 1312 C CA . THR A 1 166 ? 9.366 17.425 -8.297 1.00 29.97 166 THR A CA 1
ATOM 1313 C C . THR A 1 166 ? 8.898 16.193 -9.065 1.00 29.97 166 THR A C 1
ATOM 1315 O O . THR A 1 166 ? 8.755 15.111 -8.500 1.00 29.97 166 THR A O 1
ATOM 1318 N N . ALA A 1 167 ? 8.547 16.383 -10.335 1.00 29.88 167 ALA A N 1
ATOM 1319 C CA . ALA A 1 167 ? 8.298 15.305 -11.259 1.00 29.88 167 ALA A CA 1
ATOM 1320 C C . ALA A 1 167 ? 9.666 14.664 -11.441 1.00 29.88 167 ALA A C 1
ATOM 1322 O O . ALA A 1 167 ? 10.565 15.258 -12.034 1.00 29.88 167 ALA A O 1
ATOM 1323 N N . ILE A 1 168 ? 9.850 13.515 -10.801 1.00 29.88 168 ILE A N 1
ATOM 1324 C CA . ILE A 1 168 ? 11.006 12.667 -11.034 1.00 29.88 168 ILE A CA 1
ATOM 1325 C C . ILE A 1 168 ? 10.838 12.171 -12.474 1.00 29.88 168 ILE A C 1
ATOM 1327 O O . ILE A 1 168 ? 9.969 11.338 -12.736 1.00 29.88 168 ILE A O 1
ATOM 1331 N N . PHE A 1 169 ? 11.583 12.786 -13.395 1.00 31.56 169 PHE A N 1
ATOM 1332 C CA . PHE A 1 169 ? 11.965 12.156 -14.656 1.00 31.56 169 PHE A CA 1
ATOM 1333 C C . PHE A 1 169 ? 12.973 11.041 -14.367 1.00 31.56 169 PHE A C 1
ATOM 1335 O O . PHE A 1 169 ? 13.782 11.218 -13.424 1.00 31.56 169 PHE A O 1
#

Organism: NCBI:txid166011

Secondary structure (DSSP, 8-state):
-PPPEEEEEEEESSHHHHHHHHHHHHHH-TTTEEEEEEEE-SSTT---HHHHHHHHHHHHHHHHHGGGGGGSEEEEEE--S--TT-GGGTTTTGGGPBPTTSSBHHHHHHHHHHHHTT-SSSTT-EEEEE-TTS-EEEEE-PPPHHHHHHHHTS------TT-------

Radius of gyration: 17.48 Å; chains: 1; bounding box: 36×51×41 Å

InterPro domains:
  IPR012887 GDP-fucose pyrophosphorylase domain [PF07959] (66-114)